Protein AF-A0A7S1WAJ6-F1 (afdb_monomer)

Organism: Neobodo designis (NCBI:txid312471)

Secondary structure (DSSP, 8-state):
----S-SSS------EEETTTTEEEEEEEEESTTS-EEEEEEEEEE--SSS--EEEEE-EES-PPPSEES-EEEEETTTTEEEEE--EETTS-----EEEEEE--

Foldseek 3Di:
DDPDQAPDDDAPFQWADPPVQRKTKGAWAADDPVSLDIGGWIWIWADDPPDDIDIDTFDWDDDGDARFGPWHWYADPVQQKIKIAWGAHNVRDTDGDIDITHTDD

Sequence (105 aa):
AAVRPFANASSTVAPADDPTQGCMFVHGGSSGKKGTQLCDDLFLFRPSAMGASTWLQISTLGPAPSPRSGHAMAFDSRGDWLILAGGVDSTGAMPTDIHTLCVAT

Structure (mmCIF, N/CA/C/O backbone):
data_AF-A0A7S1WAJ6-F1
#
_entry.id   AF-A0A7S1WAJ6-F1
#
loop_
_atom_site.group_PDB
_atom_site.id
_atom_site.type_symbol
_atom_site.label_atom_id
_atom_site.label_alt_id
_atom_site.label_comp_id
_atom_site.label_asym_id
_atom_site.label_entity_id
_atom_site.label_seq_id
_atom_site.pdbx_PDB_ins_code
_atom_site.Cartn_x
_atom_site.Cartn_y
_atom_site.Cartn_z
_atom_site.occupancy
_atom_site.B_iso_or_equiv
_atom_site.auth_seq_id
_atom_site.auth_comp_id
_atom_site.auth_asym_id
_atom_site.auth_atom_id
_atom_site.pdbx_PDB_model_num
ATOM 1 N N . ALA A 1 1 ? 1.415 0.365 21.127 1.00 40.31 1 ALA A N 1
ATOM 2 C CA . ALA A 1 1 ? 1.026 1.467 20.226 1.00 40.31 1 ALA A CA 1
ATOM 3 C C . ALA A 1 1 ? 2.043 1.507 19.096 1.00 40.31 1 ALA A C 1
ATOM 5 O O . ALA A 1 1 ? 3.214 1.723 19.388 1.00 40.31 1 ALA A O 1
ATOM 6 N N . ALA A 1 2 ? 1.650 1.179 17.862 1.00 45.16 2 ALA A N 1
ATOM 7 C CA . ALA A 1 2 ? 2.587 1.204 16.741 1.00 45.16 2 ALA A CA 1
ATOM 8 C C . ALA A 1 2 ? 3.035 2.652 16.489 1.00 45.16 2 ALA A C 1
ATOM 10 O O . ALA A 1 2 ? 2.225 3.581 16.518 1.00 45.16 2 ALA A O 1
ATOM 11 N N . VAL A 1 3 ? 4.342 2.846 16.333 1.00 56.12 3 VAL A N 1
ATOM 12 C CA . VAL A 1 3 ? 4.954 4.151 16.080 1.00 56.12 3 VAL A CA 1
ATOM 13 C C . VAL A 1 3 ? 4.527 4.618 14.688 1.00 56.12 3 VAL A C 1
ATOM 15 O O . VAL A 1 3 ? 4.510 3.825 13.754 1.00 56.12 3 VAL A O 1
ATOM 18 N N . ARG A 1 4 ? 4.180 5.905 14.553 1.00 61.59 4 ARG A N 1
ATOM 19 C CA . ARG A 1 4 ? 3.948 6.564 13.256 1.00 61.59 4 ARG A CA 1
ATOM 20 C C . ARG A 1 4 ? 5.084 6.195 12.274 1.00 61.59 4 ARG A C 1
ATOM 22 O O . ARG A 1 4 ? 6.231 6.526 12.579 1.00 61.59 4 ARG A O 1
ATOM 29 N N . PRO A 1 5 ? 4.819 5.547 11.128 1.00 60.47 5 PRO A N 1
ATOM 30 C CA . PRO A 1 5 ? 5.908 5.028 10.291 1.00 60.47 5 PRO A CA 1
ATOM 31 C C . PRO A 1 5 ? 6.705 6.135 9.578 1.00 60.47 5 PRO A C 1
ATOM 33 O O . PRO A 1 5 ? 7.870 5.956 9.237 1.00 60.47 5 PRO A O 1
ATOM 36 N N . PHE A 1 6 ? 6.110 7.320 9.403 1.00 59.56 6 PHE A N 1
ATOM 37 C CA . PHE A 1 6 ? 6.610 8.350 8.488 1.00 59.56 6 PHE A CA 1
ATOM 38 C C . PHE A 1 6 ? 7.039 9.620 9.234 1.00 59.56 6 PHE A C 1
ATOM 40 O O . PHE A 1 6 ? 6.365 10.648 9.204 1.00 59.56 6 PHE A O 1
ATOM 47 N N . ALA A 1 7 ? 8.156 9.563 9.965 1.00 40.19 7 ALA A N 1
ATOM 48 C CA . ALA A 1 7 ? 8.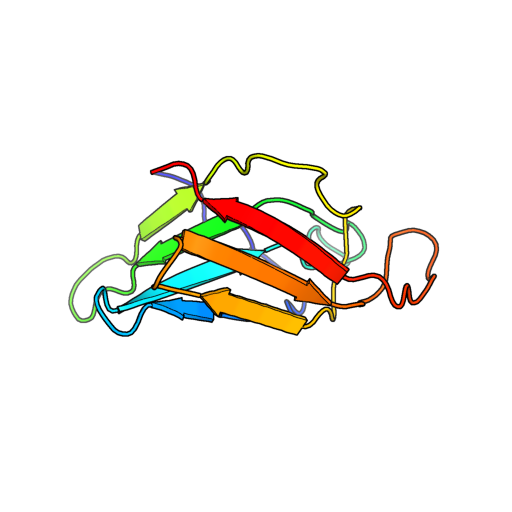685 10.740 10.661 1.00 40.19 7 ALA A CA 1
ATOM 49 C C . ALA A 1 7 ? 9.413 11.743 9.739 1.00 40.19 7 ALA A C 1
ATOM 51 O O . ALA A 1 7 ? 9.786 12.815 10.212 1.00 40.19 7 ALA A O 1
ATOM 52 N N . ASN A 1 8 ? 9.629 11.445 8.453 1.00 43.31 8 ASN A N 1
ATOM 53 C CA . ASN A 1 8 ? 10.212 12.379 7.487 1.00 43.31 8 ASN A CA 1
ATOM 54 C C . ASN A 1 8 ? 10.218 11.821 6.051 1.00 43.31 8 ASN A C 1
ATOM 56 O O . ASN A 1 8 ? 10.602 10.681 5.838 1.00 43.31 8 ASN A O 1
ATOM 60 N N . ALA A 1 9 ? 9.913 12.709 5.096 1.00 31.75 9 ALA A N 1
ATOM 61 C CA . ALA A 1 9 ? 10.074 12.607 3.638 1.00 31.75 9 ALA A CA 1
ATOM 62 C C . ALA A 1 9 ? 8.907 12.006 2.819 1.00 31.75 9 ALA A C 1
ATOM 64 O O . ALA A 1 9 ? 8.745 10.802 2.690 1.00 31.75 9 ALA A O 1
ATOM 65 N N . SER A 1 10 ? 8.149 12.924 2.200 1.00 41.44 10 SER A N 1
ATOM 66 C CA . SER A 1 10 ? 7.415 12.797 0.928 1.00 41.44 10 SER A CA 1
ATOM 67 C C . SER A 1 10 ? 6.894 11.402 0.575 1.00 41.44 10 SER A C 1
ATOM 69 O O . SER A 1 10 ? 7.362 10.749 -0.356 1.00 41.44 10 SER A O 1
ATOM 71 N N . SER A 1 11 ? 5.880 10.958 1.299 1.00 44.88 11 SER A N 1
ATOM 72 C CA . SER A 1 11 ? 5.172 9.726 0.995 1.00 44.88 11 SER A CA 1
ATOM 73 C C . SER A 1 11 ? 4.127 10.027 -0.090 1.00 44.88 11 SER A C 1
ATOM 75 O O . SER A 1 11 ? 3.086 10.611 0.204 1.00 44.88 11 SER A O 1
ATOM 77 N N . THR A 1 12 ? 4.370 9.630 -1.347 1.00 44.41 12 THR A N 1
ATOM 78 C CA . THR A 1 12 ? 3.240 9.207 -2.196 1.00 44.41 12 THR A CA 1
ATOM 79 C C . THR A 1 12 ? 2.734 7.930 -1.547 1.00 44.41 12 THR A C 1
ATOM 81 O O . THR A 1 12 ? 3.229 6.837 -1.799 1.00 44.41 12 THR A O 1
ATOM 84 N N . VAL A 1 13 ? 1.852 8.112 -0.574 1.00 51.56 13 VAL A N 1
ATOM 85 C CA . VAL A 1 13 ? 0.944 7.064 -0.147 1.00 51.56 13 VAL A CA 1
ATOM 86 C C . VAL A 1 13 ? -0.140 7.039 -1.207 1.00 51.56 13 VAL A C 1
ATOM 88 O O . VAL A 1 13 ? -0.659 8.090 -1.577 1.00 51.56 13 VAL A O 1
ATOM 91 N N . ALA A 1 14 ? -0.458 5.869 -1.732 1.00 50.28 14 ALA A N 1
ATOM 92 C CA . ALA A 1 14 ? -1.727 5.697 -2.405 1.00 50.28 14 ALA A CA 1
ATOM 93 C C . ALA A 1 14 ? -2.705 5.220 -1.329 1.00 50.28 14 ALA A C 1
ATOM 95 O O . ALA A 1 14 ? -2.718 4.029 -1.030 1.00 50.28 14 ALA A O 1
ATOM 96 N N . PRO A 1 15 ? -3.437 6.120 -0.646 1.00 55.75 15 PRO A N 1
ATOM 97 C CA . PRO A 1 15 ? -4.472 5.669 0.257 1.00 55.75 15 PRO A CA 1
ATOM 98 C C . PRO A 1 15 ? -5.501 4.931 -0.588 1.00 55.75 15 PRO A C 1
ATOM 100 O O . PRO A 1 15 ? -5.998 5.454 -1.585 1.00 55.75 15 PRO A O 1
ATOM 103 N N . ALA A 1 16 ? -5.791 3.702 -0.200 1.00 59.16 16 ALA A N 1
ATOM 104 C CA . ALA A 1 16 ? -6.987 3.043 -0.666 1.00 59.16 16 ALA A CA 1
ATOM 105 C C . ALA A 1 16 ? -8.018 3.150 0.455 1.00 59.16 16 ALA A C 1
ATOM 107 O O . ALA A 1 16 ? -7.813 2.598 1.542 1.00 59.16 16 ALA A O 1
ATOM 108 N N . ASP A 1 17 ? -9.063 3.938 0.211 1.00 63.50 17 ASP A N 1
ATOM 109 C CA . ASP A 1 17 ? -10.150 4.122 1.163 1.00 63.50 17 ASP A CA 1
ATOM 110 C C . ASP A 1 17 ? -10.957 2.827 1.262 1.00 63.50 17 ASP A C 1
ATOM 112 O O . ASP A 1 17 ? -11.427 2.301 0.251 1.00 63.50 17 ASP A O 1
ATOM 116 N N . ASP A 1 18 ? -11.162 2.336 2.484 1.00 63.66 18 ASP A N 1
ATOM 117 C CA . ASP A 1 18 ? -12.288 1.453 2.767 1.00 63.66 18 ASP A CA 1
ATOM 118 C C . ASP A 1 18 ? -13.494 2.332 3.147 1.00 63.66 18 ASP A C 1
ATOM 120 O O . ASP A 1 18 ? -13.581 2.804 4.293 1.00 63.66 18 ASP A O 1
ATOM 124 N N . PRO A 1 19 ? -14.444 2.573 2.221 1.00 55.00 19 PRO A N 1
ATOM 125 C CA . PRO A 1 19 ? -15.592 3.434 2.485 1.00 55.00 19 PRO A CA 1
ATOM 126 C C . PRO A 1 19 ? -16.517 2.873 3.575 1.00 55.00 19 PRO A C 1
ATOM 128 O O . PRO A 1 19 ? -17.384 3.599 4.058 1.00 55.00 19 PRO A O 1
ATOM 131 N N . THR A 1 20 ? -16.358 1.606 3.976 1.00 60.22 20 THR A N 1
ATOM 132 C CA . THR A 1 20 ? -17.187 0.982 5.013 1.00 60.22 20 THR A CA 1
ATOM 133 C C . THR A 1 20 ? -16.650 1.203 6.427 1.00 60.22 20 THR A C 1
ATOM 135 O O . THR A 1 20 ? -17.436 1.222 7.375 1.00 60.22 20 THR A O 1
ATOM 138 N N . GLN A 1 21 ? -15.339 1.433 6.583 1.00 67.19 21 GLN A N 1
ATOM 139 C CA . GLN A 1 21 ? -14.684 1.537 7.894 1.00 67.19 21 GLN A CA 1
ATOM 140 C C . GLN A 1 21 ? -13.994 2.882 8.155 1.00 67.19 21 GLN A C 1
ATOM 142 O O . GLN A 1 21 ? -13.527 3.114 9.272 1.00 67.19 21 GLN A O 1
ATOM 147 N N . GLY A 1 22 ? -13.904 3.773 7.159 1.00 78.44 22 GLY A N 1
ATOM 148 C CA . GLY A 1 22 ? -13.235 5.073 7.312 1.00 78.44 22 GLY A CA 1
ATOM 149 C C . GLY A 1 22 ? -11.743 4.941 7.631 1.00 78.44 22 GLY A C 1
ATOM 150 O O . GLY A 1 22 ? -11.166 5.807 8.288 1.00 78.44 22 GLY A O 1
ATOM 151 N N . CYS A 1 23 ? -11.138 3.829 7.216 1.00 82.31 23 CYS A N 1
ATOM 152 C CA . CYS A 1 23 ? -9.726 3.527 7.394 1.00 82.31 23 CYS A CA 1
ATOM 153 C C . CYS A 1 23 ? -9.004 3.619 6.046 1.00 82.31 23 CYS A C 1
ATOM 155 O O . CYS A 1 23 ? -9.618 3.453 4.993 1.00 82.31 23 CYS A O 1
ATOM 157 N N . MET A 1 24 ? -7.694 3.857 6.088 1.00 85.31 24 MET A N 1
ATOM 158 C CA . MET A 1 24 ? -6.855 3.939 4.892 1.00 85.31 24 MET A CA 1
ATOM 159 C C . MET A 1 24 ? -5.743 2.901 4.953 1.00 85.31 24 MET A C 1
ATOM 161 O O . MET A 1 24 ? -5.032 2.810 5.957 1.00 85.31 24 MET A O 1
A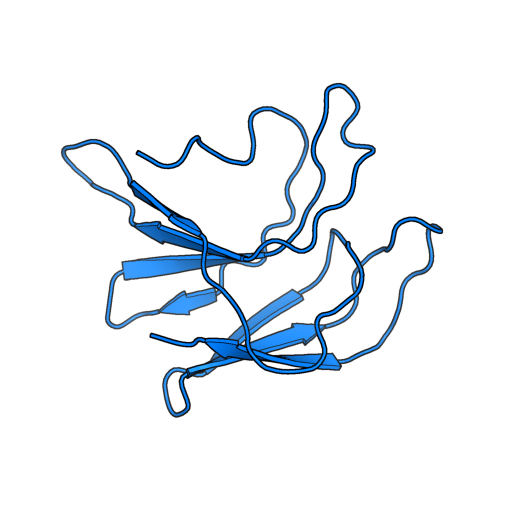TOM 165 N N . PHE A 1 25 ? -5.555 2.163 3.864 1.00 86.06 25 PHE A N 1
ATOM 166 C CA . PHE A 1 25 ? -4.356 1.353 3.674 1.00 86.06 25 PHE A CA 1
ATOM 167 C C . PHE A 1 25 ? -3.208 2.221 3.164 1.00 86.06 25 PHE A C 1
ATOM 169 O O . PHE A 1 25 ? -3.388 3.047 2.271 1.00 86.06 25 PHE A O 1
ATOM 176 N N . VAL A 1 26 ? -2.022 2.027 3.730 1.00 87.00 26 VAL A N 1
ATOM 177 C CA . VAL A 1 26 ? -0.810 2.777 3.405 1.00 87.00 26 VAL A CA 1
ATOM 178 C C . VAL A 1 26 ? 0.316 1.790 3.158 1.00 87.00 26 VAL A C 1
ATOM 180 O O . VAL A 1 26 ? 0.679 1.056 4.072 1.00 87.00 26 VAL A O 1
ATOM 183 N N . HIS A 1 27 ? 0.869 1.786 1.948 1.00 87.75 27 HIS A N 1
ATOM 184 C CA . HIS A 1 27 ? 1.955 0.891 1.564 1.00 87.75 27 HIS A CA 1
ATOM 185 C C . HIS A 1 27 ? 3.195 1.663 1.104 1.00 87.75 27 HIS A C 1
ATOM 187 O O . HIS A 1 27 ? 3.096 2.621 0.333 1.00 87.75 27 HIS A O 1
ATOM 193 N N . GLY A 1 28 ? 4.362 1.201 1.549 1.00 87.56 28 GLY A N 1
ATOM 194 C CA . GLY A 1 28 ? 5.670 1.620 1.063 1.00 87.56 28 GLY A CA 1
ATOM 195 C C . GLY A 1 28 ? 5.995 3.100 1.270 1.00 87.56 28 GLY A C 1
ATOM 196 O O . GLY A 1 28 ? 5.724 3.685 2.319 1.00 87.56 28 GLY A O 1
ATOM 197 N N . GLY A 1 29 ? 6.625 3.718 0.269 1.00 85.50 29 GLY A N 1
ATOM 198 C CA . GLY A 1 29 ? 7.090 5.104 0.341 1.00 85.50 29 GLY A CA 1
ATOM 199 C C . GLY A 1 29 ? 8.577 5.221 0.676 1.00 85.50 29 GLY A C 1
ATOM 200 O O . GLY A 1 29 ? 9.349 4.287 0.470 1.00 85.50 29 GLY A O 1
ATOM 201 N N . SER A 1 30 ? 8.975 6.404 1.145 1.00 80.56 30 SER A N 1
ATOM 202 C CA . SER A 1 30 ? 10.360 6.758 1.465 1.00 80.56 30 SER A CA 1
ATOM 203 C C . SER A 1 30 ? 10.495 7.110 2.946 1.00 80.56 30 SER A C 1
ATOM 205 O O . SER A 1 30 ? 9.706 7.883 3.481 1.00 80.56 30 SER A O 1
ATOM 207 N N . SER A 1 31 ? 11.524 6.580 3.600 1.00 77.06 31 SER A N 1
ATOM 208 C CA . SER A 1 31 ? 11.850 6.812 5.004 1.00 77.06 31 SER A CA 1
ATOM 209 C C . SER A 1 31 ? 13.318 7.217 5.196 1.00 77.06 31 SER A C 1
ATOM 211 O O . SER A 1 31 ? 14.136 7.256 4.266 1.00 77.06 31 SER A O 1
ATOM 213 N N . GLY A 1 32 ? 13.657 7.560 6.441 1.00 70.88 32 GLY A N 1
ATOM 214 C CA . GLY A 1 32 ? 15.001 7.947 6.852 1.00 70.88 32 GLY A CA 1
ATOM 215 C C . GLY A 1 32 ? 15.295 9.436 6.655 1.00 70.88 32 GLY A C 1
ATOM 216 O O . GLY A 1 32 ? 14.611 10.157 5.934 1.00 70.88 32 GLY A O 1
ATOM 217 N N . LYS A 1 33 ? 16.375 9.918 7.287 1.00 65.50 33 LYS A N 1
ATOM 218 C CA . LYS A 1 33 ? 16.721 11.356 7.357 1.00 65.50 33 LYS A CA 1
ATOM 219 C C . LYS A 1 33 ? 16.851 12.053 5.993 1.00 65.50 33 LYS A C 1
ATOM 221 O O . LYS A 1 33 ? 16.746 13.272 5.942 1.00 65.50 33 LYS A O 1
ATOM 226 N N . LYS A 1 34 ? 17.111 11.298 4.919 1.00 70.75 34 LYS A N 1
ATOM 227 C CA . LYS A 1 34 ? 17.232 11.799 3.541 1.00 70.75 34 LYS A CA 1
ATOM 228 C C . LYS A 1 34 ? 16.109 11.321 2.602 1.00 70.75 34 LYS A C 1
ATOM 230 O O . LYS A 1 34 ? 16.172 11.639 1.423 1.00 70.75 34 LYS A O 1
ATOM 235 N N . GLY A 1 35 ? 15.124 10.551 3.082 1.00 68.00 35 GLY A N 1
ATOM 236 C CA . GLY A 1 35 ? 14.068 9.970 2.237 1.00 68.00 35 GLY A CA 1
ATOM 237 C C . GLY A 1 35 ? 14.569 8.952 1.204 1.00 68.00 35 GLY A C 1
ATOM 238 O O . GLY A 1 35 ?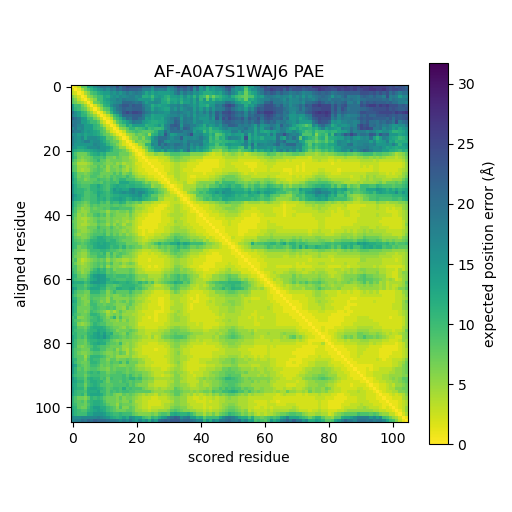 13.916 8.728 0.190 1.00 68.00 35 GLY A O 1
ATOM 239 N N . THR A 1 36 ? 15.752 8.376 1.425 1.00 71.56 36 THR A N 1
ATOM 240 C CA . THR A 1 36 ? 16.422 7.477 0.472 1.00 71.56 36 THR A CA 1
ATOM 241 C C . THR A 1 36 ? 16.116 6.005 0.714 1.00 71.56 36 THR A C 1
ATOM 243 O O . THR A 1 36 ? 16.451 5.176 -0.124 1.00 71.56 36 THR A O 1
ATOM 246 N N . GLN A 1 37 ? 15.546 5.656 1.868 1.00 83.75 37 GLN A N 1
ATOM 247 C CA . GLN A 1 37 ? 15.208 4.275 2.182 1.00 83.75 37 GLN A CA 1
ATOM 248 C C . GLN A 1 37 ? 13.780 4.007 1.724 1.00 83.75 37 GLN A C 1
ATOM 250 O O . GLN A 1 37 ? 12.846 4.572 2.283 1.00 83.75 37 GLN A O 1
ATOM 255 N N . LEU A 1 38 ? 13.611 3.167 0.710 1.00 85.88 38 LEU A N 1
ATOM 256 C CA . LEU A 1 38 ? 12.284 2.733 0.288 1.00 85.88 38 LEU A CA 1
ATOM 257 C C . LEU A 1 38 ? 11.756 1.643 1.217 1.00 85.88 38 LEU A C 1
ATOM 259 O O . LEU A 1 38 ? 12.538 0.847 1.742 1.00 85.88 38 LEU A O 1
ATOM 263 N N . CYS A 1 39 ? 10.440 1.619 1.390 1.00 85.44 39 CYS A N 1
ATOM 264 C CA . CYS A 1 39 ? 9.739 0.640 2.214 1.00 85.44 39 CYS A CA 1
ATOM 265 C C . CYS A 1 39 ? 8.734 -0.172 1.378 1.00 85.44 39 CYS A C 1
ATOM 267 O O . CYS A 1 39 ? 8.318 0.256 0.298 1.00 85.44 39 CYS A O 1
ATOM 269 N N . ASP A 1 40 ? 8.350 -1.333 1.896 1.00 87.06 40 ASP A N 1
ATOM 270 C CA . ASP A 1 40 ? 7.338 -2.273 1.386 1.00 87.06 40 ASP A CA 1
ATOM 271 C C . ASP A 1 40 ? 6.335 -2.692 2.482 1.00 87.06 40 ASP A C 1
ATOM 273 O O . ASP A 1 40 ? 5.557 -3.630 2.318 1.00 87.06 40 ASP A O 1
ATOM 277 N N . ASP A 1 41 ? 6.345 -2.012 3.629 1.00 86.00 41 ASP A N 1
ATOM 278 C CA . ASP A 1 41 ? 5.428 -2.281 4.725 1.00 86.00 41 ASP A CA 1
ATOM 279 C C . ASP A 1 41 ? 4.016 -1.767 4.418 1.00 86.00 41 ASP A C 1
ATOM 281 O O . ASP A 1 41 ? 3.823 -0.709 3.816 1.00 86.00 41 ASP A O 1
ATOM 285 N N . LEU A 1 42 ? 3.011 -2.536 4.851 1.00 86.12 42 LEU A N 1
ATOM 286 C CA . LEU A 1 42 ? 1.600 -2.172 4.773 1.00 86.12 42 LEU A CA 1
ATOM 287 C C . LEU A 1 42 ? 1.080 -1.803 6.165 1.00 86.12 42 LEU A C 1
ATOM 289 O O . LEU A 1 42 ? 1.211 -2.566 7.124 1.00 86.12 42 LEU A O 1
ATOM 293 N N . PHE A 1 43 ? 0.413 -0.659 6.260 1.00 87.62 43 PHE A N 1
ATOM 294 C CA . PHE A 1 43 ? -0.288 -0.221 7.457 1.00 87.62 43 PHE A CA 1
ATOM 295 C C . PHE A 1 43 ? -1.752 0.078 7.177 1.00 87.62 43 PHE A C 1
ATOM 297 O O . PHE A 1 43 ? -2.111 0.611 6.133 1.00 87.62 43 PHE A O 1
ATOM 304 N N . LEU A 1 44 ? -2.581 -0.178 8.181 1.00 86.44 44 LEU A N 1
AT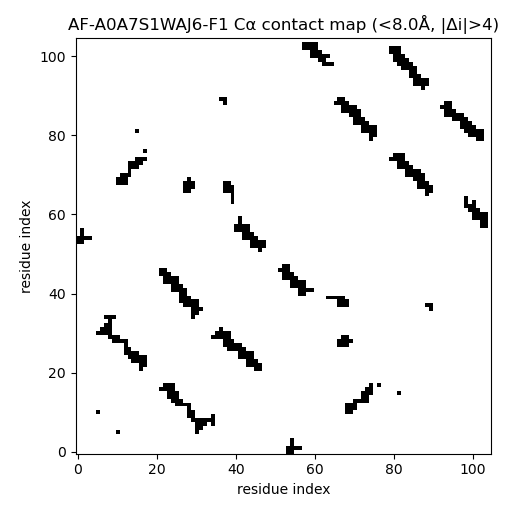OM 305 C CA . LEU A 1 44 ? -3.928 0.346 8.290 1.00 86.44 44 LEU A CA 1
ATOM 306 C C . LEU A 1 44 ? -3.909 1.568 9.210 1.00 86.44 44 LEU A C 1
ATOM 308 O O . LEU A 1 44 ? -3.577 1.477 10.398 1.00 86.44 44 LEU A O 1
ATOM 312 N N . PHE A 1 45 ? -4.277 2.714 8.654 1.00 86.56 45 PHE A N 1
ATOM 313 C CA . PHE A 1 45 ? -4.458 3.955 9.383 1.00 86.56 45 PHE A CA 1
ATOM 314 C C . PHE A 1 45 ? -5.929 4.162 9.717 1.00 86.56 45 PHE A C 1
ATOM 316 O O . PHE A 1 45 ? -6.779 4.190 8.826 1.00 86.56 45 PHE A O 1
ATOM 323 N N . ARG A 1 46 ? -6.222 4.359 11.005 1.00 87.19 46 ARG A N 1
ATOM 324 C CA . ARG A 1 46 ? -7.559 4.734 11.471 1.00 87.19 46 ARG A CA 1
ATOM 325 C C . ARG A 1 46 ? -7.531 6.166 12.004 1.00 87.1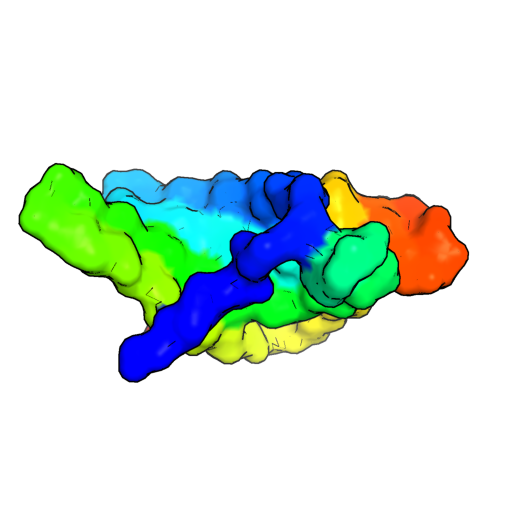9 46 ARG A C 1
ATOM 327 O O . ARG A 1 46 ? -6.979 6.382 13.095 1.00 87.19 46 ARG A O 1
ATOM 334 N N . PRO A 1 47 ? -8.079 7.145 11.264 1.00 86.12 47 PRO A N 1
ATOM 335 C CA . PRO A 1 47 ? -8.196 8.511 11.749 1.00 86.12 47 PRO A CA 1
ATOM 336 C C . PRO A 1 47 ? -9.199 8.587 12.906 1.00 86.12 47 PRO A C 1
ATOM 338 O O . PRO A 1 47 ? -10.209 7.889 12.921 1.00 86.12 47 PRO A O 1
ATOM 341 N N . SER A 1 48 ? -8.933 9.459 13.877 1.00 86.25 48 SER A N 1
ATOM 342 C CA . SER A 1 48 ? -9.886 9.792 14.938 1.00 86.25 48 SER A CA 1
ATOM 343 C C . SER A 1 48 ? -10.171 11.287 14.924 1.00 86.25 48 SER A C 1
ATOM 345 O O . SER A 1 48 ? -9.244 12.094 14.901 1.00 86.25 48 SER A O 1
ATOM 347 N N . ALA A 1 49 ? -11.451 11.662 14.949 1.00 84.19 49 ALA A N 1
ATOM 348 C CA . ALA A 1 49 ? -11.861 13.066 14.954 1.00 84.19 49 ALA A CA 1
ATOM 349 C C . ALA A 1 49 ? -11.656 13.748 16.318 1.00 84.19 49 ALA A C 1
ATOM 351 O O . ALA A 1 49 ? -11.474 14.959 16.377 1.00 84.19 49 ALA A O 1
ATOM 352 N N . MET A 1 50 ? -11.700 12.985 17.417 1.00 84.81 50 MET A N 1
ATOM 353 C CA . MET A 1 50 ? -11.671 13.525 18.787 1.00 84.81 50 MET A CA 1
ATOM 354 C C . MET A 1 50 ? -10.593 12.894 19.679 1.00 84.81 50 MET A C 1
ATOM 356 O O . MET A 1 50 ? -10.598 13.089 20.892 1.00 84.81 50 MET A O 1
ATOM 360 N N . GLY A 1 51 ? -9.669 12.121 19.106 1.00 83.44 51 GLY A N 1
ATOM 361 C CA . GLY A 1 51 ? -8.636 11.413 19.859 1.00 83.44 51 GLY A CA 1
ATOM 362 C C . GLY A 1 51 ? -7.387 11.127 19.033 1.00 83.44 51 GLY A C 1
ATOM 363 O O . GLY A 1 51 ? -7.182 11.693 17.963 1.00 83.44 51 GLY A O 1
ATOM 364 N N . ALA A 1 52 ? -6.534 10.236 19.536 1.00 87.00 52 ALA A N 1
ATOM 365 C CA . ALA A 1 52 ? -5.337 9.825 18.814 1.00 87.00 52 ALA A CA 1
ATOM 366 C C . ALA A 1 52 ? -5.698 8.875 17.664 1.00 87.00 52 ALA A C 1
ATOM 368 O O . ALA A 1 52 ? -6.334 7.842 17.880 1.00 87.00 52 ALA A O 1
ATOM 369 N N . SER A 1 53 ? -5.256 9.201 16.450 1.00 87.50 53 SER A N 1
ATOM 370 C CA . SER A 1 53 ? -5.297 8.265 15.326 1.00 87.50 53 SER A CA 1
ATOM 371 C C . SER A 1 53 ? -4.423 7.044 15.611 1.00 87.50 53 SER A C 1
ATOM 373 O O 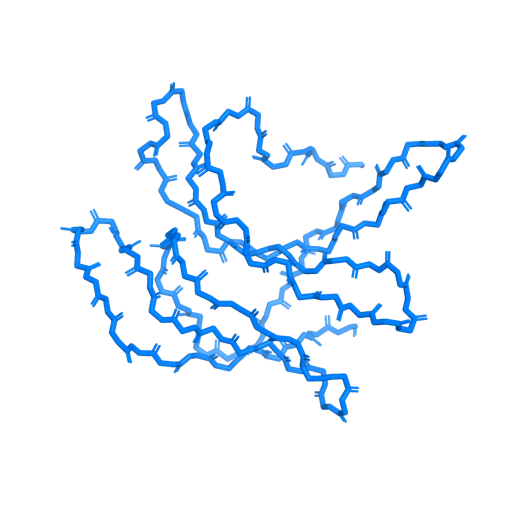. SER A 1 53 ? -3.395 7.141 16.289 1.00 87.50 53 SER A O 1
ATOM 375 N N . THR A 1 54 ? -4.816 5.891 15.072 1.00 87.25 54 THR A N 1
ATOM 376 C CA . THR A 1 54 ? -4.104 4.628 15.300 1.00 87.25 54 THR A CA 1
ATOM 377 C C . THR A 1 54 ? -3.498 4.086 14.016 1.00 87.25 54 THR A C 1
ATOM 379 O O . THR A 1 54 ? -4.038 4.269 12.926 1.00 87.25 54 THR A O 1
ATOM 382 N N . TRP A 1 55 ? -2.360 3.418 14.176 1.00 87.25 55 TRP A N 1
ATOM 383 C CA . TRP A 1 55 ? -1.652 2.710 13.120 1.00 87.25 55 TRP A CA 1
ATOM 384 C C . TRP A 1 55 ? -1.573 1.239 13.505 1.00 87.25 55 TRP A C 1
ATOM 386 O O . TRP A 1 55 ? -1.252 0.914 14.653 1.00 87.25 55 TRP A O 1
ATOM 396 N N . LEU A 1 56 ? -1.863 0.363 12.553 1.00 87.06 56 LEU A N 1
ATOM 397 C CA . LEU A 1 56 ? -1.704 -1.076 12.692 1.00 87.06 56 LEU A CA 1
ATOM 398 C C . LEU A 1 56 ? -0.901 -1.580 11.501 1.00 87.06 56 LEU A C 1
ATOM 400 O O . LEU A 1 56 ? -1.278 -1.317 10.366 1.00 87.06 56 LEU A O 1
ATOM 404 N N . GLN A 1 57 ? 0.204 -2.275 11.752 1.00 86.81 57 GLN A N 1
ATOM 405 C CA . GLN A 1 57 ? 0.940 -2.940 10.682 1.00 86.81 57 GLN A CA 1
ATOM 406 C C . GLN A 1 57 ? 0.181 -4.198 10.268 1.00 86.81 57 GLN A C 1
ATOM 408 O O . GLN A 1 57 ? -0.248 -4.965 11.130 1.00 86.81 57 GLN A O 1
ATOM 413 N N . ILE A 1 58 ? 0.010 -4.382 8.965 1.00 85.75 58 ILE A N 1
ATOM 414 C CA . ILE A 1 58 ? -0.734 -5.487 8.375 1.00 85.75 58 ILE A CA 1
ATOM 415 C C . ILE A 1 58 ? 0.243 -6.382 7.625 1.00 85.75 58 ILE A C 1
ATOM 417 O O . ILE A 1 58 ? 1.104 -5.905 6.887 1.00 85.75 58 ILE A O 1
ATOM 421 N N . SER A 1 59 ? 0.105 -7.690 7.810 1.00 85.56 59 SER A N 1
ATOM 422 C CA . SER A 1 59 ? 0.808 -8.672 6.992 1.00 85.56 59 SER A CA 1
ATOM 423 C C . SER A 1 59 ? -0.010 -8.977 5.744 1.00 85.56 59 SER A C 1
ATOM 425 O O . SER A 1 59 ? -1.226 -9.146 5.813 1.00 85.56 59 SER A O 1
ATOM 427 N N . THR A 1 60 ? 0.660 -9.061 4.602 1.00 81.50 60 THR A N 1
ATOM 428 C CA . THR A 1 60 ? 0.040 -9.425 3.329 1.00 81.50 60 THR A CA 1
ATOM 429 C C . THR A 1 60 ? 0.359 -10.867 2.969 1.00 81.50 60 THR A C 1
ATOM 431 O O . THR A 1 60 ? 1.404 -11.407 3.337 1.00 81.50 60 THR A O 1
ATOM 434 N N . LEU A 1 61 ? -0.560 -11.497 2.240 1.00 81.31 61 LEU A N 1
ATOM 435 C CA . LEU A 1 61 ? -0.332 -12.792 1.606 1.00 81.31 61 LEU A CA 1
ATOM 436 C C . LEU A 1 61 ? -0.199 -12.600 0.092 1.00 81.31 61 LEU A C 1
ATOM 438 O O . LEU A 1 61 ? -0.944 -11.824 -0.511 1.00 81.31 61 LEU A O 1
ATOM 442 N N . GLY A 1 62 ? 0.737 -13.333 -0.512 1.00 76.44 62 GLY A N 1
ATOM 443 C CA . GLY A 1 62 ? 1.067 -13.248 -1.937 1.00 76.44 62 GLY A CA 1
ATOM 444 C C . GLY A 1 62 ? 2.480 -12.709 -2.194 1.00 76.44 62 GLY A C 1
ATOM 445 O O . GLY A 1 62 ? 3.207 -12.398 -1.249 1.00 76.44 62 GLY A O 1
ATOM 446 N N . PRO A 1 63 ? 2.907 -12.641 -3.467 1.00 82.88 63 PRO A N 1
ATOM 447 C CA . PRO A 1 63 ? 4.187 -12.046 -3.825 1.00 82.88 63 PRO A CA 1
ATOM 448 C C . PRO A 1 63 ? 4.156 -10.546 -3.517 1.00 82.88 63 PRO A C 1
ATOM 450 O O . PRO A 1 63 ? 3.428 -9.787 -4.153 1.00 82.88 63 PRO A O 1
ATOM 453 N N . ALA A 1 64 ? 4.932 -10.132 -2.517 1.00 81.50 64 ALA A N 1
ATOM 454 C CA . ALA A 1 64 ? 5.064 -8.727 -2.174 1.00 81.50 64 ALA A CA 1
ATOM 455 C C . ALA A 1 64 ? 5.864 -7.984 -3.260 1.00 81.50 64 ALA A C 1
ATOM 457 O O . ALA A 1 64 ? 6.864 -8.519 -3.758 1.00 81.50 64 ALA A O 1
ATOM 458 N N . PRO A 1 65 ? 5.466 -6.755 -3.625 1.00 87.75 65 PRO A N 1
ATOM 459 C CA . PRO A 1 65 ? 6.304 -5.902 -4.450 1.00 87.75 65 PRO A CA 1
ATOM 460 C C . PRO A 1 65 ? 7.623 -5.590 -3.737 1.00 87.75 65 PRO A C 1
ATOM 462 O O . PRO A 1 65 ? 7.693 -5.524 -2.514 1.00 87.75 65 PRO A O 1
ATOM 465 N N . SER A 1 66 ? 8.671 -5.322 -4.515 1.00 89.69 66 SER A N 1
ATOM 466 C CA . SER A 1 66 ? 9.892 -4.713 -3.979 1.00 89.69 66 SER A CA 1
ATOM 467 C C . SER A 1 66 ? 9.598 -3.355 -3.311 1.00 89.69 66 SER A C 1
ATOM 469 O O . SER A 1 66 ? 8.693 -2.650 -3.778 1.00 89.69 66 SER A O 1
ATOM 471 N N . PRO A 1 67 ? 10.388 -2.941 -2.295 1.00 89.12 67 PRO A N 1
ATOM 472 C CA . PRO A 1 67 ? 10.291 -1.615 -1.688 1.00 89.12 67 PRO A CA 1
ATOM 473 C C . PRO A 1 67 ? 10.275 -0.499 -2.729 1.00 89.12 67 PRO A C 1
ATOM 475 O O . PRO A 1 67 ? 11.182 -0.402 -3.562 1.00 89.12 67 PRO A O 1
ATOM 478 N N . ARG A 1 68 ? 9.233 0.336 -2.687 1.00 88.56 68 ARG A N 1
ATOM 479 C CA . ARG A 1 68 ? 8.954 1.328 -3.732 1.00 88.56 68 ARG A CA 1
ATOM 480 C C . ARG A 1 68 ? 8.171 2.532 -3.230 1.00 88.56 68 ARG A C 1
ATOM 482 O O . ARG A 1 68 ? 7.381 2.445 -2.292 1.00 88.56 68 ARG A O 1
ATOM 489 N N . SER A 1 69 ? 8.327 3.659 -3.915 1.00 87.44 69 SER A N 1
ATOM 490 C CA . SER A 1 69 ? 7.534 4.877 -3.704 1.00 87.44 69 SER A CA 1
ATOM 491 C C . SER A 1 69 ? 6.921 5.357 -5.019 1.00 87.44 69 SER A C 1
ATOM 493 O O . SER A 1 69 ? 7.256 4.852 -6.088 1.00 87.44 69 SER A O 1
ATOM 495 N N . GLY A 1 70 ? 5.965 6.287 -4.966 1.00 85.75 70 GLY A N 1
ATOM 496 C CA . GLY A 1 70 ? 5.374 6.833 -6.196 1.00 85.75 70 GLY A CA 1
ATOM 497 C C . GLY A 1 70 ? 4.399 5.894 -6.921 1.00 85.75 70 GLY A C 1
ATOM 498 O O . GLY A 1 70 ? 3.982 6.213 -8.029 1.00 85.75 70 GLY A O 1
ATOM 499 N N . HIS A 1 71 ? 4.073 4.732 -6.349 1.00 88.69 71 HIS A N 1
ATOM 500 C CA . HIS A 1 71 ? 3.173 3.751 -6.958 1.00 88.69 71 HIS A CA 1
ATOM 501 C C . HIS A 1 71 ? 1.704 4.108 -6.709 1.00 88.69 71 HIS A C 1
ATOM 503 O O . HIS A 1 71 ? 1.376 4.800 -5.744 1.00 88.69 71 HIS A O 1
ATOM 509 N N . ALA A 1 72 ? 0.818 3.609 -7.571 1.00 88.06 72 ALA A N 1
ATOM 510 C CA . ALA A 1 72 ? -0.622 3.673 -7.354 1.00 88.06 72 ALA A CA 1
ATOM 511 C C . ALA A 1 72 ? -1.096 2.449 -6.556 1.00 88.06 72 ALA A C 1
ATOM 513 O O . ALA A 1 72 ? -0.528 1.364 -6.693 1.00 88.06 72 ALA A O 1
ATOM 514 N N . MET A 1 73 ? -2.149 2.618 -5.756 1.00 87.94 73 MET A N 1
ATOM 515 C CA . MET A 1 73 ? -2.802 1.547 -5.003 1.00 87.94 73 MET A CA 1
ATOM 516 C C . MET A 1 73 ? -4.319 1.750 -4.991 1.00 87.94 73 MET A C 1
ATOM 518 O O . MET A 1 73 ? -4.794 2.881 -4.906 1.00 87.94 73 MET A O 1
ATOM 522 N N . ALA A 1 74 ? -5.064 0.650 -5.061 1.00 86.88 74 ALA A N 1
ATOM 523 C CA . ALA A 1 74 ? -6.514 0.605 -4.902 1.00 86.88 74 ALA A CA 1
ATOM 524 C C . ALA A 1 74 ? -6.915 -0.588 -4.023 1.00 86.88 74 ALA A C 1
ATOM 526 O O . ALA A 1 74 ? -6.211 -1.596 -3.996 1.00 86.88 74 ALA A O 1
ATOM 527 N N . PHE A 1 75 ? -8.044 -0.481 -3.323 1.00 85.25 75 PHE A N 1
ATOM 528 C CA . PHE A 1 75 ? -8.605 -1.537 -2.480 1.00 85.25 75 PHE A CA 1
ATOM 529 C C . PHE A 1 75 ? -9.915 -2.022 -3.091 1.00 85.25 75 PHE A C 1
ATOM 531 O O . PHE A 1 75 ? -10.796 -1.219 -3.399 1.00 85.25 75 PHE A O 1
ATOM 538 N N . ASP A 1 76 ? -10.030 -3.333 -3.272 1.00 86.25 76 ASP A N 1
ATOM 539 C CA . ASP A 1 76 ? -11.268 -4.001 -3.649 1.00 86.25 76 ASP A CA 1
ATOM 540 C C . ASP A 1 76 ? -11.911 -4.624 -2.409 1.00 86.25 76 ASP A C 1
ATOM 542 O O . ASP A 1 76 ? -11.536 -5.713 -1.969 1.00 86.25 76 ASP A O 1
ATOM 546 N N . SER A 1 77 ? -12.923 -3.939 -1.875 1.00 80.69 77 SER A N 1
ATOM 547 C CA . SER A 1 77 ? -13.674 -4.373 -0.693 1.00 80.69 77 SER A CA 1
ATOM 548 C C . SER A 1 77 ? -14.534 -5.617 -0.919 1.00 80.69 77 SER A C 1
ATOM 550 O O . SER A 1 77 ? -15.075 -6.163 0.038 1.00 80.69 77 SER A O 1
ATOM 552 N N . ARG A 1 78 ? -14.707 -6.086 -2.163 1.00 82.31 78 ARG A N 1
ATOM 553 C CA . ARG A 1 78 ? -15.469 -7.318 -2.429 1.00 82.31 78 ARG A CA 1
ATOM 554 C C . ARG A 1 78 ? -14.668 -8.579 -2.146 1.00 82.31 78 ARG A C 1
ATOM 556 O O . ARG A 1 78 ? -15.272 -9.623 -1.915 1.00 82.31 78 ARG A O 1
ATOM 563 N N . GLY A 1 79 ? -13.344 -8.495 -2.225 1.00 81.06 79 GLY A N 1
ATOM 564 C CA . GLY A 1 79 ? -12.465 -9.640 -2.005 1.00 81.06 79 GLY A CA 1
ATOM 565 C C . GLY A 1 79 ? -11.331 -9.387 -1.017 1.00 81.06 79 GLY A C 1
ATOM 566 O O . GLY A 1 79 ? -10.502 -10.275 -0.857 1.00 81.06 79 GLY A O 1
ATOM 567 N N . ASP A 1 80 ? -11.276 -8.208 -0.398 1.00 84.38 80 ASP A N 1
ATOM 568 C CA . ASP A 1 80 ? -10.217 -7.792 0.526 1.00 84.38 80 ASP A CA 1
ATOM 569 C C . ASP A 1 80 ? -8.816 -7.803 -0.116 1.00 84.38 80 ASP A C 1
ATOM 571 O O . ASP A 1 80 ? -7.818 -8.245 0.467 1.00 84.38 80 ASP A O 1
ATOM 575 N N . TRP A 1 81 ? -8.744 -7.294 -1.353 1.00 87.31 81 TRP A N 1
ATOM 576 C CA . TRP A 1 81 ? -7.505 -7.208 -2.129 1.00 87.31 81 TRP A CA 1
ATOM 577 C C . TRP A 1 81 ? -7.009 -5.775 -2.248 1.00 87.31 81 TRP A C 1
ATOM 579 O O . TRP A 1 81 ? -7.770 -4.856 -2.543 1.00 87.31 81 TRP A O 1
ATOM 589 N N . LEU A 1 82 ? -5.698 -5.604 -2.128 1.00 87.56 82 LEU A N 1
ATOM 590 C CA . LEU A 1 82 ? -4.995 -4.402 -2.555 1.00 87.56 82 LEU A CA 1
ATOM 591 C C . LEU A 1 82 ? -4.357 -4.647 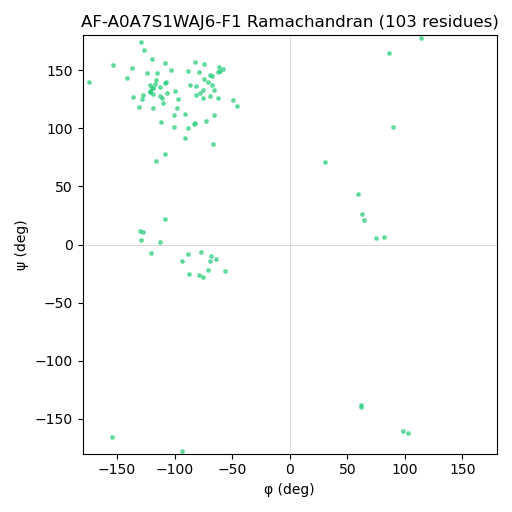-3.916 1.00 87.56 82 LEU A C 1
ATOM 593 O O . LEU A 1 82 ? -3.678 -5.650 -4.124 1.00 87.56 82 LEU A O 1
ATOM 597 N N . ILE A 1 83 ? -4.554 -3.710 -4.833 1.00 89.56 83 ILE A N 1
ATOM 598 C CA . ILE A 1 83 ? -3.974 -3.718 -6.173 1.00 89.56 83 ILE A CA 1
ATOM 599 C C . ILE A 1 83 ? -2.944 -2.600 -6.222 1.00 89.56 83 ILE A C 1
ATOM 601 O O . ILE A 1 83 ? -3.301 -1.447 -5.998 1.00 89.56 83 ILE A O 1
ATOM 605 N N . LEU A 1 84 ? -1.687 -2.925 -6.516 1.00 89.88 84 LEU A N 1
ATOM 606 C CA . LEU A 1 84 ? -0.581 -1.975 -6.598 1.00 89.88 84 LEU A CA 1
ATOM 607 C C . LEU A 1 84 ? -0.028 -1.944 -8.015 1.00 89.88 84 LEU A C 1
ATOM 609 O O . LEU A 1 84 ? 0.144 -2.997 -8.626 1.00 89.88 84 LEU A O 1
ATOM 613 N N . ALA A 1 85 ? 0.279 -0.752 -8.521 1.00 91.12 85 ALA A N 1
ATOM 614 C CA . ALA A 1 85 ? 0.800 -0.579 -9.870 1.00 91.12 85 ALA A CA 1
ATOM 615 C C . ALA A 1 85 ? 1.972 0.407 -9.917 1.00 91.12 85 ALA A C 1
ATOM 617 O O . ALA A 1 85 ? 1.874 1.558 -9.477 1.00 91.12 85 ALA A O 1
ATOM 618 N N . GLY A 1 86 ? 3.066 -0.065 -10.509 1.00 90.69 86 GLY A N 1
ATOM 619 C CA . GLY A 1 86 ? 4.264 0.701 -10.820 1.00 90.69 86 GLY A CA 1
ATOM 620 C C . GLY A 1 86 ? 5.001 1.296 -9.622 1.00 90.69 86 GLY A C 1
ATOM 621 O O . GLY A 1 86 ? 5.188 0.619 -8.610 1.00 90.69 86 GLY A O 1
ATOM 622 N N . GLY A 1 87 ? 5.456 2.545 -9.761 1.00 89.81 87 GLY A N 1
ATOM 623 C CA . GLY A 1 87 ? 6.295 3.260 -8.792 1.00 89.81 87 GLY A CA 1
ATOM 624 C C . GLY A 1 87 ? 7.763 3.323 -9.199 1.00 89.81 87 GLY A C 1
ATOM 625 O O . GLY A 1 87 ? 8.099 3.129 -10.363 1.00 89.81 87 GLY A O 1
ATOM 626 N N . VAL A 1 88 ? 8.627 3.622 -8.230 1.00 89.19 88 VAL A N 1
ATOM 627 C CA . VAL A 1 88 ? 10.087 3.633 -8.371 1.00 89.19 88 VAL A CA 1
ATOM 628 C C . VAL A 1 88 ? 10.696 2.777 -7.270 1.00 89.19 88 VAL A C 1
ATOM 630 O O . VAL A 1 88 ? 10.357 2.966 -6.099 1.00 89.19 88 VAL A O 1
ATOM 633 N N . ASP A 1 89 ? 11.571 1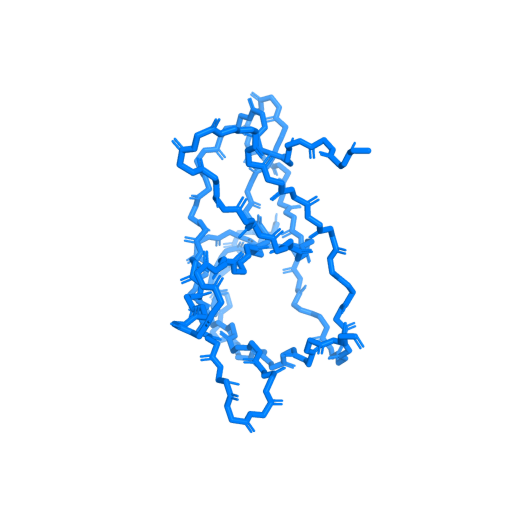.844 -7.642 1.00 89.19 89 ASP A N 1
ATOM 634 C CA . ASP A 1 89 ? 12.275 0.971 -6.699 1.00 89.19 89 ASP A CA 1
ATOM 635 C C . ASP A 1 89 ? 13.657 1.515 -6.293 1.00 89.19 89 ASP A C 1
ATOM 637 O O . ASP A 1 89 ? 14.080 2.604 -6.692 1.00 89.19 89 ASP A O 1
ATOM 641 N N . SER A 1 90 ? 14.385 0.753 -5.473 1.00 85.00 90 SER A N 1
ATOM 642 C CA . SER A 1 90 ? 15.670 1.180 -4.903 1.00 85.00 90 SER A CA 1
ATOM 643 C C . SER A 1 90 ? 16.797 1.289 -5.930 1.00 85.00 90 SER A C 1
ATOM 645 O O . SER A 1 90 ? 17.824 1.907 -5.648 1.00 85.00 90 SER A O 1
ATOM 647 N N . THR A 1 91 ? 16.610 0.724 -7.123 1.00 88.75 91 THR A N 1
ATOM 648 C CA . THR A 1 91 ? 17.546 0.826 -8.246 1.00 88.75 91 THR A CA 1
ATOM 649 C C . THR A 1 91 ? 17.271 2.053 -9.119 1.00 88.75 91 THR A C 1
ATOM 651 O O . THR A 1 91 ? 18.077 2.380 -9.989 1.00 88.75 91 THR A O 1
ATOM 654 N N . GLY A 1 92 ? 16.156 2.753 -8.879 1.00 85.62 92 GLY A N 1
ATOM 655 C CA . GLY A 1 92 ? 15.658 3.824 -9.740 1.00 85.62 92 GLY A CA 1
ATOM 656 C C . GLY A 1 92 ? 14.876 3.309 -10.950 1.00 85.62 92 GLY A C 1
ATOM 657 O O . GLY A 1 92 ? 14.508 4.106 -11.814 1.00 85.62 92 GLY A O 1
ATOM 658 N N . ALA A 1 93 ? 14.609 2.002 -11.029 1.00 89.56 93 ALA A N 1
ATOM 659 C CA . ALA A 1 93 ? 13.743 1.454 -12.058 1.00 89.56 93 ALA A CA 1
ATOM 660 C C . ALA A 1 93 ? 12.299 1.903 -11.816 1.00 89.56 93 ALA A C 1
ATOM 662 O O . ALA A 1 93 ? 11.858 2.033 -10.673 1.00 89.56 93 ALA A O 1
ATOM 663 N N . MET A 1 94 ? 11.563 2.115 -12.907 1.00 90.12 94 MET A N 1
ATOM 664 C CA . MET A 1 94 ? 10.137 2.440 -12.887 1.00 90.12 94 MET A CA 1
ATOM 665 C C . MET A 1 94 ? 9.349 1.225 -13.381 1.00 90.12 94 MET A C 1
ATOM 667 O O . MET A 1 94 ? 9.004 1.167 -14.565 1.00 90.12 94 MET A O 1
ATOM 671 N N . PRO A 1 95 ? 9.159 0.190 -12.544 1.00 86.75 95 PRO A N 1
ATOM 672 C CA . PRO A 1 95 ? 8.481 -1.016 -12.982 1.00 86.75 95 PRO A CA 1
ATOM 673 C C . PRO A 1 95 ? 7.049 -0.697 -13.436 1.00 86.75 95 PRO A C 1
ATOM 675 O O . PRO A 1 95 ? 6.415 0.234 -12.947 1.00 86.75 95 PRO A O 1
ATOM 678 N N . THR A 1 96 ? 6.540 -1.467 -14.396 1.00 89.00 96 THR A N 1
ATOM 679 C CA . THR A 1 96 ? 5.148 -1.394 -14.881 1.00 89.00 96 THR A CA 1
ATOM 680 C C . THR A 1 96 ? 4.345 -2.613 -14.423 1.00 89.00 96 THR A C 1
ATOM 682 O O . THR A 1 96 ? 3.385 -3.018 -15.077 1.00 89.00 96 THR A O 1
ATOM 685 N N . ASP A 1 97 ? 4.806 -3.261 -13.354 1.00 91.69 97 ASP A N 1
ATOM 686 C CA . ASP A 1 97 ? 4.212 -4.458 -12.778 1.00 91.69 97 ASP A CA 1
ATOM 687 C C . ASP A 1 97 ? 2.924 -4.129 -12.009 1.00 91.69 97 ASP A C 1
ATOM 689 O O . ASP A 1 97 ? 2.706 -3.005 -11.545 1.00 91.69 97 ASP A O 1
ATOM 693 N N . ILE A 1 98 ? 2.058 -5.137 -11.900 1.00 91.56 98 ILE A N 1
ATOM 694 C CA . ILE A 1 98 ? 0.844 -5.096 -11.088 1.00 91.56 98 ILE A CA 1
ATOM 695 C C . ILE A 1 98 ? 0.959 -6.190 -10.035 1.00 91.56 98 ILE A C 1
ATOM 697 O O . ILE A 1 98 ? 1.221 -7.346 -10.367 1.00 91.56 98 ILE A O 1
ATOM 701 N N . HIS A 1 99 ? 0.736 -5.819 -8.778 1.00 91.12 99 HIS A N 1
ATOM 702 C CA . HIS A 1 99 ? 0.718 -6.732 -7.639 1.00 91.12 99 HIS A CA 1
ATOM 703 C C . HIS A 1 99 ? -0.665 -6.757 -7.010 1.00 91.12 99 HIS A C 1
ATOM 705 O O . HIS A 1 99 ? -1.315 -5.721 -6.884 1.00 91.12 99 HIS A O 1
ATOM 711 N N . THR A 1 100 ? -1.096 -7.940 -6.587 1.00 90.81 100 THR A N 1
ATOM 712 C CA . THR A 1 100 ? -2.332 -8.138 -5.828 1.00 90.81 100 THR A CA 1
ATOM 713 C C . THR A 1 100 ? -1.984 -8.728 -4.472 1.00 90.81 100 THR A C 1
ATOM 715 O O . THR A 1 100 ? -1.442 -9.832 -4.406 1.00 90.81 100 THR A O 1
ATOM 718 N N . LEU A 1 101 ? -2.291 -8.002 -3.403 1.00 88.56 101 LEU A N 1
ATOM 719 C CA . LEU A 1 101 ? -2.009 -8.405 -2.031 1.00 88.56 101 LEU A CA 1
ATOM 720 C C . LEU A 1 101 ? -3.322 -8.711 -1.321 1.00 88.56 101 LEU A C 1
ATOM 722 O O . LEU A 1 101 ? -4.223 -7.876 -1.298 1.00 88.56 101 LEU A O 1
ATOM 726 N N . CYS A 1 102 ? -3.421 -9.899 -0.734 1.00 85.00 102 CYS A N 1
ATOM 727 C CA . CYS A 1 102 ? -4.550 -10.241 0.122 1.00 85.00 102 CYS A CA 1
ATOM 728 C C . CYS A 1 102 ? -4.307 -9.662 1.521 1.00 85.00 102 CYS A C 1
ATOM 730 O O . CYS A 1 102 ? -3.230 -9.858 2.103 1.00 85.00 102 CYS A O 1
ATOM 732 N N . VAL A 1 103 ? -5.296 -8.937 2.045 1.00 79.31 103 VAL A N 1
ATOM 733 C CA . VAL A 1 103 ? -5.269 -8.388 3.402 1.00 79.31 103 VAL A CA 1
ATOM 734 C C . VAL A 1 103 ? -5.721 -9.493 4.354 1.00 79.31 103 VAL A C 1
ATOM 736 O O . VAL A 1 103 ? -6.902 -9.811 4.426 1.00 79.31 103 VAL A O 1
ATOM 739 N N . ALA A 1 104 ? -4.78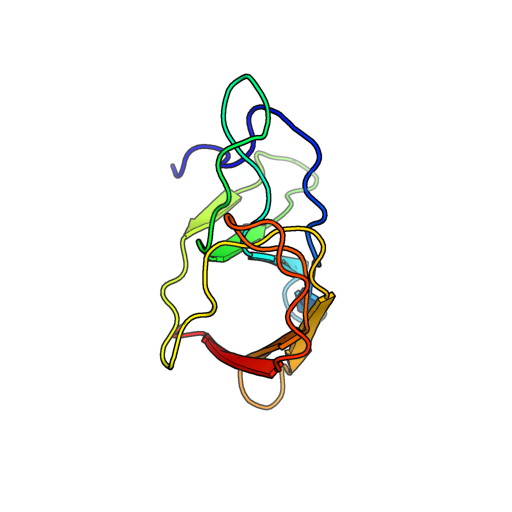5 -10.112 5.075 1.00 62.78 104 ALA A N 1
ATOM 740 C CA . ALA A 1 104 ? -5.149 -11.066 6.117 1.00 62.78 104 ALA A CA 1
ATOM 741 C C . ALA A 1 104 ? -5.728 -10.292 7.314 1.00 62.78 104 ALA A C 1
ATOM 743 O O . ALA A 1 104 ? -4.987 -9.607 8.023 1.00 62.78 104 ALA A O 1
ATOM 744 N N . THR A 1 105 ? -7.048 -10.358 7.497 1.00 54.78 105 THR A N 1
ATOM 745 C CA . THR A 1 105 ? -7.755 -9.829 8.678 1.00 54.78 105 THR A CA 1
ATOM 746 C C . THR A 1 105 ? -7.712 -10.794 9.850 1.00 54.78 105 THR A C 1
ATOM 748 O O . THR A 1 105 ? -7.966 -11.998 9.607 1.00 54.78 105 THR A O 1
#

pLDDT: mean 78.09, std 14.84, range [31.75, 91.69]

Solvent-accessible surface area (backbone atoms only — not comparable to full-atom values): 5963 Å² total; per-residue (Å²): 131,63,74,79,86,74,88,42,48,85,61,45,54,30,64,20,66,40,88,89,74,67,30,31,40,38,48,39,7,26,29,58,102,80,36,77,44,54,29,63,57,38,31,41,37,38,76,44,98,89,59,81,58,47,54,40,82,50,64,70,47,68,76,76,70,75,35,25,26,70,31,48,42,44,56,41,84,89,78,44,32,36,42,36,41,45,26,36,37,89,84,68,47,68,53,85,53,77,40,63,35,37,62,69,126

InterPro domains:
  IPR011043 Galactose oxidase/kelch, beta-propeller [SSF50965] (10-87)
  IPR015915 Kelch-type beta-propeller [G3DSA:2.120.10.80] (3-105)

Radius of gyration: 13.52 Å; Cα contacts (8 Å, |Δi|>4): 251; chains: 1; bounding box: 35×27×35 Å

Nearest PDB structures (foldseek):
  2zzk-assembly2_B  TM=7.224E-01  e=7.409E-04  Saccharomyces cerevisiae
  2zw9-assembly1_A  TM=7.253E-01  e=6.726E-03  Saccharomyces cerevisiae
  2zwa-assembly2_B  TM=7.210E-01  e=7.089E-03  Saccharomyces cerevisiae
  2zzk-assembly1_A  TM=6.703E-01  e=4.419E-03  Saccharomyces cerevisiae
  2zwa-assembly1_A  TM=6.268E-01  e=4.192E-03  Saccharomyces cerevisiae

Mean predicted aligned error: 7.34 Å